Protein AF-A0A949YKC1-F1 (afdb_monomer)

Sequence (110 aa):
MKKLGYQGVEVPVTPDNDDIYLEIKKRLDGEGLACTSITNVGADANPISPDPSSRRRALDRLRWAIDISKLLGSENLVGPYFAAYDVFSGKGPTEDELKRSCRSPRGGPS

Radius of gyration: 16.52 Å; Cα contacts (8 Å, |Δi|>4): 146; chains: 1; bounding box: 36×24×51 Å

Nearest PDB structures (foldseek):
  7cj9-assembly4_G  TM=8.785E-01  e=4.947E-05  Methylomonas sp. DH-1
  7x7w-assembly1_B-2  TM=8.515E-01  e=4.052E-05  Clostridia bacterium
  5zfs-assembly1_B  TM=7.952E-01  e=2.380E-05  Arthrobacter globiformis
  2hk1-assembly1_A  TM=8.477E-01  e=1.175E-04  Agrobacterium tumefaciens
  8xj1-assembly1_A  TM=8.194E-01  e=1.028E-04  Kroppenstedtia eburnea

Solvent-accessible surface area (backbone atoms only — not comparable to full-atom values): 6445 Å² total; per-residue (Å²): 106,56,95,78,71,48,67,53,48,76,43,79,54,66,97,85,54,77,69,55,50,58,55,49,31,55,51,32,60,76,64,69,40,47,39,38,25,33,38,69,27,48,76,76,24,14,53,54,46,90,49,66,66,25,27,49,46,23,51,53,53,50,52,53,46,51,54,50,27,52,69,49,64,24,89,48,83,45,68,54,60,62,41,28,56,92,67,77,85,86,58,79,85,48,73,66,47,50,59,48,47,69,57,67,95,66,80,81,86,129

Foldseek 3Di:
DVVVPAQADEAEDDPPDLVVLLVLLVVCVVSVHAYAYEYFAAPQLFCLDPDPVSVVSLVVSVVVSVVSCVSSVHPYYDYHSLGHDPDDVVDPQDPSSVVRSPDDPDDDDD

Secondary structure (DSSP, 8-state):
-GGGT--EEEEE--TT-SHHHHHHHHHHHHHT-EEEEE----GGG-TT-SSHHHHHHHHHHHHHHHHHHHHTT-S-EESS-SS-TT---SSPPPHHHHHHHT--------

pLDDT: mean 73.01, std 15.92, range [29.19, 91.44]

Mean predicted aligned error: 11.1 Å

Structure (mmCIF, N/CA/C/O backbone):
data_AF-A0A949YKC1-F1
#
_entry.id   AF-A0A949YKC1-F1
#
loop_
_atom_site.group_PDB
_atom_site.id
_atom_site.type_symbol
_atom_site.label_atom_id
_atom_site.label_alt_id
_atom_site.label_comp_id
_atom_site.label_asym_id
_atom_site.label_entity_id
_atom_site.label_seq_id
_atom_site.pdbx_PDB_ins_code
_atom_site.Cartn_x
_atom_site.Cartn_y
_atom_site.Cartn_z
_atom_site.occupancy
_atom_site.B_iso_or_equiv
_atom_site.auth_seq_id
_atom_site.auth_comp_id
_atom_site.auth_asym_id
_atom_site.auth_atom_id
_atom_site.pdbx_PDB_model_num
ATOM 1 N N . MET A 1 1 ? -1.224 0.402 20.976 1.00 63.06 1 MET A N 1
ATOM 2 C CA . MET A 1 1 ? -0.279 1.545 20.808 1.00 63.06 1 MET A CA 1
ATOM 3 C C . MET A 1 1 ? -0.812 2.862 21.364 1.00 63.06 1 MET A C 1
ATOM 5 O O . MET A 1 1 ? -0.034 3.689 21.821 1.00 63.06 1 MET A O 1
ATOM 9 N N . LYS A 1 2 ? -2.134 3.036 21.435 1.00 68.38 2 LYS A N 1
ATOM 10 C CA . LYS A 1 2 ? -2.761 4.256 21.959 1.00 68.38 2 LYS A CA 1
ATOM 11 C C . LYS A 1 2 ? -2.407 4.601 23.410 1.00 68.38 2 LYS A C 1
ATOM 13 O O . LYS A 1 2 ? -2.223 5.763 23.742 1.00 68.38 2 LYS A O 1
ATOM 18 N N . LYS A 1 3 ? -2.222 3.587 24.267 1.00 71.50 3 LYS A N 1
ATOM 19 C CA . LYS A 1 3 ? -1.766 3.763 25.663 1.00 71.50 3 LYS A CA 1
ATOM 20 C C . LYS A 1 3 ? -0.361 4.374 25.780 1.00 71.50 3 LYS A C 1
ATOM 22 O O . LYS A 1 3 ? -0.022 4.879 26.840 1.00 71.50 3 LYS A O 1
ATOM 27 N N . LEU A 1 4 ? 0.433 4.320 24.708 1.00 75.12 4 LEU A N 1
ATOM 28 C CA . LEU A 1 4 ? 1.769 4.916 24.623 1.00 75.12 4 LEU A CA 1
ATOM 29 C C . LEU A 1 4 ? 1.746 6.316 23.973 1.00 75.12 4 LEU A C 1
ATOM 31 O O . LEU A 1 4 ? 2.800 6.906 23.785 1.00 75.12 4 LEU A O 1
ATOM 35 N N . GLY A 1 5 ? 0.564 6.846 23.625 1.00 76.88 5 GLY A N 1
ATOM 36 C CA . GLY A 1 5 ? 0.393 8.199 23.080 1.00 76.88 5 GLY A CA 1
ATOM 37 C C . GLY A 1 5 ? 0.376 8.316 21.550 1.00 76.88 5 GLY A C 1
ATOM 38 O O . GLY A 1 5 ? 0.191 9.421 21.051 1.00 76.88 5 GLY A O 1
ATOM 39 N N . TYR A 1 6 ? 0.523 7.216 20.802 1.00 74.00 6 TYR A N 1
ATOM 40 C CA . TYR A 1 6 ? 0.482 7.231 19.332 1.00 74.00 6 TYR A CA 1
ATOM 41 C C . TYR A 1 6 ? -0.942 7.408 18.783 1.00 74.00 6 TYR A C 1
ATOM 43 O O . TYR A 1 6 ? -1.882 6.770 19.264 1.00 74.00 6 TYR A O 1
ATOM 51 N N . GLN A 1 7 ? -1.083 8.228 17.736 1.00 74.88 7 GLN A N 1
ATOM 52 C CA . GLN A 1 7 ? -2.352 8.494 17.041 1.00 74.88 7 GLN A CA 1
ATOM 53 C C . GLN A 1 7 ? -2.610 7.559 15.849 1.00 74.88 7 GLN A C 1
ATOM 55 O O . GLN A 1 7 ? -3.743 7.471 15.376 1.00 74.88 7 GLN A O 1
ATOM 60 N N . GLY A 1 8 ? -1.596 6.838 15.372 1.00 79.50 8 GLY A N 1
ATOM 61 C CA . GLY A 1 8 ? -1.728 5.934 14.235 1.00 79.50 8 GLY A CA 1
ATOM 62 C C . GLY A 1 8 ? -0.524 5.021 14.057 1.00 79.50 8 GLY A C 1
ATOM 63 O O . GLY A 1 8 ? 0.437 5.097 14.825 1.00 79.50 8 GLY A O 1
ATOM 64 N N . VAL A 1 9 ? -0.606 4.145 13.059 1.00 84.19 9 VAL A N 1
ATOM 65 C CA . VAL A 1 9 ? 0.440 3.181 12.703 1.00 84.19 9 VAL A CA 1
ATOM 66 C C . VAL A 1 9 ? 0.647 3.139 11.194 1.00 84.19 9 VAL A C 1
ATOM 68 O O . VAL A 1 9 ? -0.290 3.378 10.434 1.00 84.19 9 VAL A O 1
ATOM 71 N N . GLU A 1 10 ? 1.857 2.783 10.772 1.00 82.56 10 GLU A N 1
ATOM 72 C CA . GLU A 1 10 ? 2.153 2.446 9.381 1.00 82.56 10 GLU A CA 1
ATOM 73 C C . GLU A 1 10 ? 2.159 0.923 9.217 1.00 82.56 10 GLU A C 1
ATOM 75 O O . GLU A 1 10 ? 2.869 0.222 9.941 1.00 82.56 10 GLU A O 1
ATOM 80 N N . VAL A 1 11 ? 1.348 0.405 8.295 1.00 85.12 11 VAL A N 1
ATOM 81 C CA . VAL A 1 11 ? 1.195 -1.034 8.049 1.00 85.12 11 VAL A CA 1
ATOM 82 C C . VAL A 1 11 ? 1.914 -1.422 6.754 1.00 85.12 11 VAL A C 1
ATOM 84 O O . VAL A 1 11 ? 1.538 -0.932 5.684 1.00 85.12 11 VAL A O 1
ATOM 87 N N . PRO A 1 12 ? 2.915 -2.319 6.813 1.00 84.50 12 PRO A N 1
ATOM 88 C CA . PRO A 1 12 ? 3.499 -2.925 5.623 1.00 84.50 12 PRO A CA 1
ATOM 89 C C . PRO A 1 12 ? 2.483 -3.807 4.892 1.00 84.50 12 PRO A C 1
ATOM 91 O O . PRO A 1 12 ? 1.858 -4.674 5.497 1.00 84.50 12 PRO A O 1
ATOM 94 N N . VAL A 1 13 ? 2.339 -3.595 3.584 1.00 84.75 13 VAL A N 1
ATOM 95 C CA . VAL A 1 13 ? 1.428 -4.327 2.698 1.00 84.75 13 VAL A CA 1
ATOM 96 C C . VAL A 1 13 ? 2.243 -5.259 1.792 1.00 84.75 13 VAL A C 1
ATOM 98 O O . VAL A 1 13 ? 2.744 -4.849 0.733 1.00 84.75 13 VAL A O 1
ATOM 101 N N . THR A 1 14 ? 2.396 -6.516 2.218 1.00 79.81 14 THR A N 1
ATOM 102 C CA . THR A 1 14 ? 3.077 -7.625 1.517 1.00 79.81 14 THR A CA 1
ATOM 103 C C . THR A 1 14 ? 2.094 -8.743 1.134 1.00 79.81 14 THR A C 1
ATOM 105 O O . THR A 1 14 ? 1.126 -8.974 1.860 1.00 79.81 14 THR A O 1
ATOM 108 N N . PRO A 1 15 ? 2.287 -9.437 -0.004 1.00 67.88 15 PRO A N 1
ATOM 109 C CA . PRO A 1 15 ? 1.279 -10.317 -0.601 1.00 67.88 15 PRO A CA 1
ATOM 110 C C . PRO A 1 15 ? 1.260 -11.720 0.033 1.00 67.88 15 PRO A C 1
ATOM 112 O O . PRO A 1 15 ? 0.907 -12.695 -0.622 1.00 67.88 15 PRO A O 1
ATOM 115 N N . ASP A 1 16 ? 1.696 -11.839 1.287 1.00 71.19 16 ASP A N 1
ATOM 116 C CA . ASP A 1 16 ? 1.942 -13.136 1.918 1.00 71.19 16 ASP A CA 1
ATOM 117 C C . ASP A 1 16 ? 0.670 -13.716 2.552 1.00 71.19 16 ASP A C 1
ATOM 119 O O . ASP A 1 16 ? 0.538 -14.935 2.665 1.00 71.19 16 ASP A O 1
ATOM 123 N N . ASN A 1 17 ? -0.269 -12.858 2.975 1.00 77.81 17 ASN A N 1
ATOM 124 C CA . ASN A 1 17 ? -1.542 -13.267 3.567 1.00 77.81 17 ASN A CA 1
ATOM 125 C C . ASN A 1 17 ? -2.555 -12.108 3.586 1.00 77.81 17 ASN A C 1
ATOM 127 O O . ASN A 1 17 ? -2.385 -11.162 4.349 1.00 77.81 17 ASN A O 1
ATOM 131 N N . ASP A 1 18 ? -3.628 -12.194 2.802 1.00 81.19 18 ASP A N 1
ATOM 132 C CA . ASP A 1 18 ? -4.644 -11.135 2.713 1.00 81.19 18 ASP A CA 1
ATOM 133 C C . ASP A 1 18 ? -5.544 -11.070 3.963 1.00 81.19 18 ASP A C 1
ATOM 135 O O . ASP A 1 18 ? -5.958 -9.987 4.389 1.00 81.19 18 ASP A O 1
ATOM 139 N N . ASP A 1 19 ? -5.811 -12.214 4.600 1.00 85.94 19 ASP A N 1
ATOM 140 C CA . ASP A 1 19 ? -6.731 -12.309 5.740 1.00 85.94 19 ASP A CA 1
ATOM 141 C C . ASP A 1 19 ? -6.207 -11.557 6.970 1.00 85.94 19 ASP A C 1
ATOM 143 O O . ASP A 1 19 ? -6.988 -11.053 7.786 1.00 85.94 19 ASP A O 1
ATOM 147 N N . ILE A 1 20 ? -4.882 -11.405 7.081 1.00 88.25 20 ILE A N 1
ATOM 148 C CA . ILE A 1 20 ? -4.257 -10.677 8.189 1.00 88.25 20 ILE A CA 1
ATOM 149 C C . ILE A 1 20 ? -4.685 -9.204 8.215 1.00 88.25 20 ILE A C 1
ATOM 151 O O . ILE A 1 20 ? -4.824 -8.617 9.288 1.00 88.25 20 ILE A O 1
ATOM 155 N N . TYR A 1 21 ? -4.974 -8.600 7.057 1.00 89.38 21 TYR A N 1
ATOM 156 C CA . TYR A 1 21 ? -5.353 -7.189 6.982 1.00 89.38 21 TYR A CA 1
ATOM 157 C C . TYR A 1 21 ? -6.756 -6.935 7.536 1.00 89.38 21 TYR A C 1
ATOM 159 O O . TYR A 1 21 ? -7.012 -5.858 8.078 1.00 89.38 21 TYR A O 1
ATOM 167 N N . LEU A 1 22 ? -7.646 -7.932 7.493 1.00 89.81 22 LEU A N 1
ATOM 168 C CA . LEU A 1 22 ? -8.950 -7.856 8.157 1.00 89.81 22 LEU A CA 1
ATOM 169 C C . LEU A 1 22 ? -8.802 -7.856 9.681 1.00 89.81 22 LEU A C 1
ATOM 171 O O . LEU A 1 22 ? -9.510 -7.122 10.374 1.00 89.81 22 LEU A O 1
ATOM 175 N N . GLU A 1 23 ? -7.884 -8.661 10.215 1.00 90.06 23 GLU A N 1
ATOM 176 C CA . GLU A 1 23 ? -7.589 -8.681 11.649 1.00 90.06 23 GLU A CA 1
ATOM 177 C C . GLU A 1 23 ? -6.928 -7.373 12.102 1.00 90.06 23 GLU A C 1
ATOM 179 O O . GLU A 1 23 ? -7.360 -6.771 13.091 1.00 90.06 23 GLU A O 1
ATOM 184 N N . ILE A 1 24 ? -5.953 -6.879 11.330 1.00 89.38 24 ILE A N 1
ATOM 185 C CA . ILE A 1 24 ? -5.312 -5.580 11.564 1.00 89.38 24 ILE A CA 1
ATOM 186 C C . ILE A 1 24 ? -6.368 -4.475 11.574 1.00 89.38 24 ILE A C 1
ATOM 188 O O . ILE A 1 24 ? -6.428 -3.708 12.535 1.00 89.38 24 ILE A O 1
ATOM 192 N N . LYS A 1 25 ? -7.259 -4.424 10.575 1.00 90.56 25 LYS A N 1
ATOM 193 C CA . LYS A 1 25 ? -8.327 -3.419 10.514 1.00 90.56 25 LYS A CA 1
ATOM 194 C C . LYS A 1 25 ? -9.211 -3.443 11.758 1.00 90.56 25 LYS A C 1
ATOM 196 O O . LYS A 1 25 ? -9.409 -2.404 12.386 1.00 90.56 25 LYS A O 1
ATOM 201 N N . LYS A 1 26 ? -9.689 -4.625 12.163 1.00 91.44 26 LYS A N 1
ATOM 202 C CA . LYS A 1 26 ? -10.499 -4.780 13.386 1.00 91.44 26 LYS A CA 1
ATOM 203 C C . LYS A 1 26 ? -9.769 -4.248 14.616 1.00 91.44 26 LYS A C 1
ATOM 205 O O . LYS A 1 26 ? -10.382 -3.615 15.475 1.00 91.44 26 LYS A O 1
ATOM 210 N N . ARG A 1 27 ? -8.459 -4.490 14.710 1.00 89.88 27 ARG A N 1
ATOM 211 C CA . ARG A 1 27 ? -7.650 -4.025 15.836 1.00 89.88 27 ARG A CA 1
ATOM 212 C C . ARG A 1 27 ? -7.464 -2.509 15.832 1.00 89.88 27 ARG A C 1
ATOM 214 O O . ARG A 1 27 ? -7.571 -1.892 16.892 1.00 89.88 27 ARG A O 1
ATOM 221 N N . LEU A 1 28 ? -7.213 -1.920 14.665 1.00 88.19 28 LEU A N 1
ATOM 222 C CA . LEU A 1 28 ? -7.076 -0.472 14.502 1.00 88.19 28 LEU A CA 1
ATOM 223 C C . LEU A 1 28 ? -8.368 0.259 14.851 1.00 88.19 28 LEU A C 1
ATOM 225 O O . LEU A 1 28 ? -8.316 1.238 15.592 1.00 88.19 28 LEU A O 1
ATOM 229 N N . ASP A 1 29 ? -9.515 -0.267 14.420 1.00 87.94 29 ASP A N 1
ATOM 230 C CA . ASP A 1 29 ? -10.828 0.283 14.766 1.00 87.94 29 ASP A CA 1
ATOM 231 C C . ASP A 1 29 ? -11.108 0.185 16.265 1.00 87.94 29 ASP A C 1
ATOM 233 O O . ASP A 1 29 ? -11.513 1.166 16.887 1.00 87.94 29 ASP A O 1
ATOM 237 N N . GLY A 1 30 ? -10.843 -0.981 16.864 1.00 89.00 30 GLY A N 1
ATOM 238 C CA . GLY A 1 30 ? -11.049 -1.205 18.295 1.00 89.00 30 GLY A CA 1
ATOM 239 C C . GLY A 1 30 ? -10.170 -0.317 19.177 1.00 89.00 30 GLY A C 1
ATOM 240 O O . GLY A 1 30 ? -10.586 0.087 20.262 1.00 89.00 30 GLY A O 1
ATOM 241 N N . GLU A 1 31 ? -8.964 0.024 18.715 1.00 86.81 31 GLU A N 1
ATOM 242 C CA . GLU A 1 31 ? -8.096 0.984 19.397 1.00 86.81 31 GLU A CA 1
ATOM 243 C C . GLU A 1 31 ? -8.367 2.433 18.953 1.00 86.81 31 GLU A C 1
ATOM 245 O O . GLU A 1 31 ? -7.946 3.350 19.647 1.00 86.81 31 GLU A O 1
ATOM 250 N N . GLY A 1 32 ? -9.099 2.690 17.867 1.00 85.00 32 GLY A N 1
ATOM 251 C CA . GLY A 1 32 ? -9.292 4.019 17.279 1.00 85.00 32 GLY A CA 1
ATOM 252 C C . GLY A 1 32 ? -7.966 4.674 16.884 1.00 85.00 32 GLY A C 1
ATOM 253 O O . GLY A 1 32 ? -7.688 5.793 17.325 1.00 85.00 32 GLY A O 1
ATOM 254 N N . LEU A 1 33 ? -7.125 3.930 16.165 1.00 85.56 33 LEU A N 1
ATOM 255 C CA . LEU A 1 33 ? -5.837 4.367 15.620 1.00 85.56 33 LEU A CA 1
ATOM 256 C C . LEU A 1 33 ? -5.972 4.640 14.118 1.00 85.56 33 LEU A C 1
ATOM 258 O O . LEU A 1 33 ? -6.604 3.863 13.408 1.00 85.56 33 LEU A O 1
ATOM 262 N N . ALA A 1 34 ? -5.346 5.712 13.631 1.00 85.56 34 ALA A N 1
ATOM 263 C CA . ALA A 1 34 ? -5.226 5.970 12.196 1.00 85.56 34 ALA A CA 1
ATOM 264 C C . ALA A 1 34 ? -4.242 4.990 11.521 1.00 85.56 34 ALA A C 1
ATOM 266 O O . ALA A 1 34 ? -3.366 4.431 12.186 1.00 85.56 34 ALA A O 1
ATOM 267 N N . CYS A 1 35 ? -4.356 4.814 10.201 1.00 87.81 35 CYS A N 1
ATOM 268 C CA . CYS A 1 35 ? -3.500 3.915 9.422 1.00 87.81 35 CYS A CA 1
ATOM 269 C C . CYS A 1 35 ? -2.854 4.627 8.224 1.00 87.81 35 CYS A C 1
ATOM 271 O O . CYS A 1 35 ? -3.549 5.174 7.368 1.00 87.81 35 CYS A O 1
ATOM 273 N N . THR A 1 36 ? -1.532 4.544 8.099 1.00 86.00 36 THR A N 1
ATOM 274 C CA . THR A 1 36 ? -0.823 4.707 6.818 1.00 86.00 36 THR A CA 1
ATOM 275 C C . THR A 1 36 ? -0.408 3.333 6.292 1.00 86.00 36 THR A C 1
ATOM 277 O O . THR A 1 36 ? -0.294 2.384 7.071 1.00 86.00 36 THR A O 1
ATOM 280 N N . SER A 1 37 ? -0.220 3.181 4.984 1.00 86.31 37 SER A N 1
ATOM 281 C CA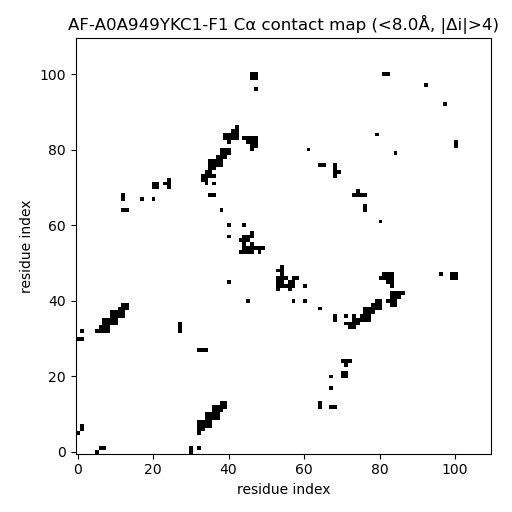 . SER A 1 37 ? 0.213 1.912 4.389 1.00 86.31 37 SER A CA 1
ATOM 282 C C . SER A 1 37 ? 1.510 2.100 3.616 1.00 86.31 37 SER A C 1
ATOM 284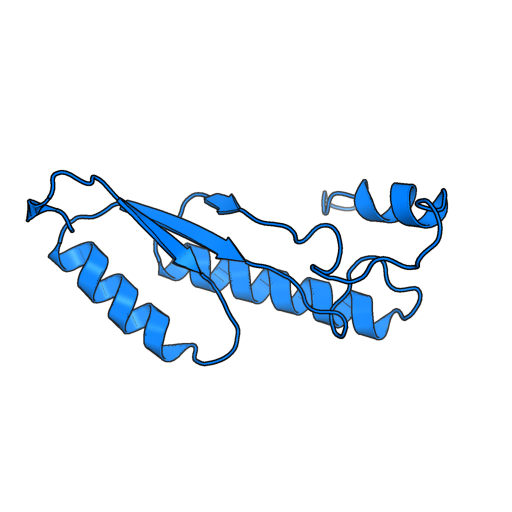 O O . SER A 1 37 ? 1.680 3.101 2.921 1.00 86.31 37 SER A O 1
ATOM 286 N N . ILE A 1 38 ? 2.416 1.126 3.708 1.00 83.12 38 ILE A N 1
ATOM 287 C CA . ILE A 1 38 ? 3.670 1.112 2.948 1.00 83.12 38 ILE A CA 1
ATOM 288 C C .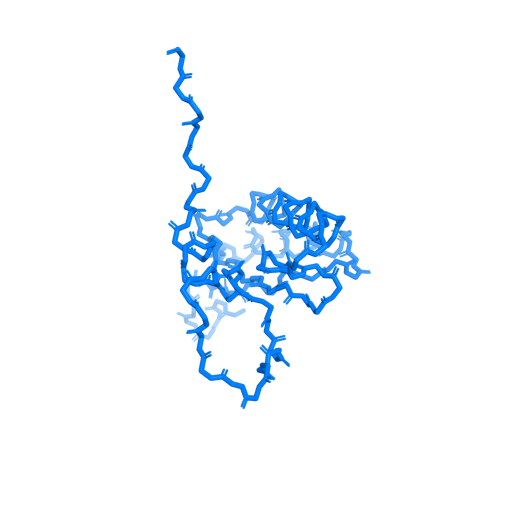 ILE A 1 38 ? 3.784 -0.165 2.120 1.00 83.12 38 ILE A C 1
ATOM 290 O O . ILE A 1 38 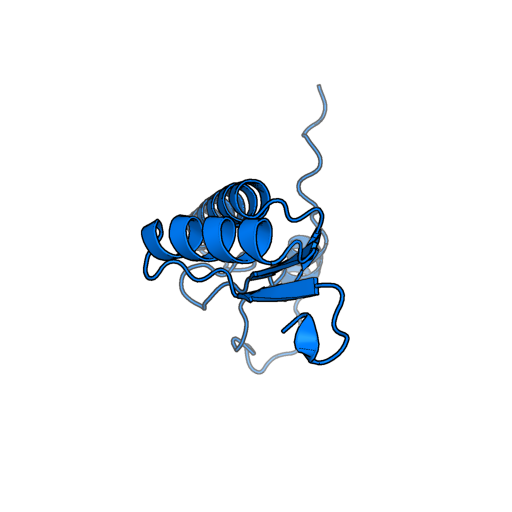? 3.519 -1.258 2.614 1.00 83.12 38 ILE A O 1
ATOM 294 N N . THR A 1 39 ? 4.180 -0.058 0.852 1.00 81.50 39 THR A N 1
ATOM 295 C CA . THR A 1 39 ? 4.434 -1.232 0.003 1.00 81.50 39 THR A CA 1
ATOM 296 C C . THR A 1 39 ? 5.724 -1.079 -0.793 1.00 81.50 39 THR A C 1
ATOM 298 O O . THR A 1 39 ? 6.178 0.030 -1.077 1.00 81.50 39 THR A O 1
ATOM 301 N N . ASN A 1 40 ? 6.310 -2.211 -1.166 1.00 77.38 40 ASN A N 1
ATOM 302 C CA . ASN A 1 40 ? 7.458 -2.302 -2.055 1.00 77.38 40 ASN A CA 1
ATOM 303 C C . ASN A 1 40 ? 7.165 -3.315 -3.172 1.00 77.38 40 ASN A C 1
ATOM 305 O O . ASN A 1 40 ? 6.256 -4.143 -3.073 1.00 77.38 40 ASN A O 1
ATOM 309 N N . VAL A 1 41 ? 7.928 -3.223 -4.259 1.00 72.62 41 VAL A N 1
ATOM 310 C CA . VAL A 1 41 ? 7.897 -4.202 -5.352 1.00 72.62 41 VAL A CA 1
ATOM 311 C C . VAL A 1 41 ? 9.250 -4.901 -5.445 1.00 72.62 41 VAL A C 1
ATOM 313 O O . VAL A 1 41 ? 10.294 -4.250 -5.379 1.00 72.62 41 VAL A O 1
ATOM 316 N N . GLY A 1 42 ? 9.222 -6.231 -5.548 1.00 70.88 42 GLY A N 1
ATOM 317 C CA . GLY A 1 42 ? 10.410 -7.071 -5.697 1.00 70.88 42 GLY A CA 1
ATOM 318 C C . GLY A 1 42 ? 10.927 -7.124 -7.138 1.00 70.88 42 GLY A C 1
ATOM 319 O O . GLY A 1 42 ? 10.328 -6.567 -8.062 1.00 70.88 42 GLY A O 1
ATOM 320 N N . ALA A 1 43 ? 12.053 -7.813 -7.342 1.00 68.69 43 ALA A N 1
ATOM 321 C CA . ALA A 1 43 ? 12.720 -7.921 -8.644 1.00 68.69 43 ALA A CA 1
ATOM 322 C C . ALA A 1 43 ? 11.857 -8.592 -9.736 1.00 68.69 43 ALA A C 1
ATOM 324 O O . ALA A 1 43 ? 11.974 -8.270 -10.919 1.00 68.69 43 ALA A O 1
ATOM 325 N N . ASP A 1 44 ? 10.962 -9.497 -9.347 1.00 69.50 44 ASP A N 1
ATOM 326 C CA . ASP A 1 44 ? 10.030 -10.231 -10.208 1.00 69.50 44 ASP A CA 1
ATOM 327 C C . ASP A 1 44 ? 8.880 -9.355 -10.748 1.00 69.50 44 ASP A C 1
ATOM 329 O O . ASP A 1 44 ? 8.356 -9.600 -11.849 1.00 69.50 44 ASP A O 1
ATOM 333 N N . ALA A 1 45 ? 8.551 -8.292 -10.014 1.00 73.81 45 ALA A N 1
ATOM 334 C CA . ALA A 1 45 ? 7.519 -7.303 -10.299 1.00 73.81 45 ALA A CA 1
ATOM 335 C C . ALA A 1 45 ? 8.119 -5.893 -10.462 1.00 73.81 45 ALA A C 1
ATOM 337 O O . ALA A 1 45 ? 7.565 -4.905 -9.981 1.00 73.81 45 ALA A O 1
ATOM 338 N N . ASN A 1 46 ? 9.266 -5.791 -11.140 1.00 76.12 46 ASN A N 1
ATOM 339 C CA . ASN A 1 46 ? 9.953 -4.523 -11.337 1.00 76.12 46 ASN A CA 1
ATOM 340 C C . ASN A 1 46 ? 9.255 -3.652 -12.418 1.00 76.12 46 ASN A C 1
ATOM 342 O O . ASN A 1 46 ? 9.263 -4.014 -13.601 1.00 76.12 46 ASN A O 1
ATOM 346 N N . PRO A 1 47 ? 8.701 -2.472 -12.070 1.00 72.00 47 PRO A N 1
ATOM 347 C CA . PRO A 1 47 ? 7.961 -1.611 -13.002 1.00 72.00 47 PRO A CA 1
ATOM 348 C C . PRO A 1 47 ? 8.830 -1.014 -14.119 1.00 72.00 47 PRO A C 1
ATOM 350 O O . PRO A 1 47 ? 8.304 -0.645 -15.172 1.00 72.00 47 PRO A O 1
ATOM 353 N N . ILE A 1 48 ? 10.153 -0.961 -13.932 1.00 76.44 48 ILE A N 1
ATOM 354 C CA . ILE A 1 48 ? 11.103 -0.471 -14.943 1.00 76.44 48 ILE A CA 1
ATOM 355 C C . ILE A 1 48 ? 11.743 -1.598 -15.766 1.00 76.44 48 ILE A C 1
ATOM 357 O O . ILE A 1 48 ? 12.540 -1.321 -16.661 1.00 76.44 48 ILE A O 1
ATOM 361 N N . SER A 1 49 ? 11.359 -2.859 -15.537 1.00 78.75 49 SER A N 1
ATOM 362 C CA . SER A 1 49 ? 11.890 -4.011 -16.274 1.00 78.75 49 SER A CA 1
ATOM 363 C C . SER A 1 49 ? 11.677 -3.8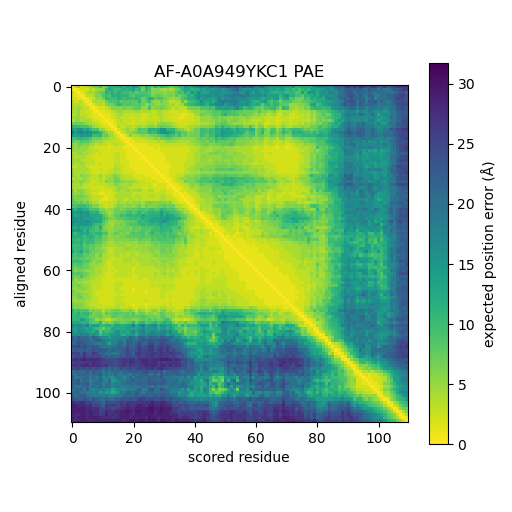85 -17.794 1.00 78.75 49 SER A C 1
ATOM 365 O O . SER A 1 49 ? 10.622 -3.402 -18.234 1.00 78.75 49 SER A O 1
ATOM 367 N N . PRO A 1 50 ? 12.637 -4.323 -18.636 1.00 76.31 50 PRO A N 1
ATOM 368 C CA . PRO A 1 50 ? 12.417 -4.446 -20.076 1.00 76.31 50 PRO A CA 1
ATOM 369 C C . PRO A 1 50 ? 11.346 -5.498 -20.414 1.00 76.31 50 PRO A C 1
ATOM 371 O O . PRO A 1 50 ? 10.650 -5.340 -21.418 1.00 76.31 50 PRO A O 1
ATOM 374 N N . ASP A 1 51 ? 11.131 -6.502 -19.554 1.00 83.19 51 ASP A N 1
ATOM 375 C CA . ASP A 1 51 ? 10.091 -7.525 -19.720 1.00 83.19 51 ASP A CA 1
ATOM 376 C C . ASP A 1 51 ? 8.681 -6.938 -19.482 1.00 83.19 51 ASP A C 1
ATOM 378 O O . ASP A 1 51 ? 8.369 -6.507 -18.364 1.00 83.19 51 ASP A O 1
ATOM 382 N N . PRO A 1 52 ? 7.790 -6.935 -20.496 1.00 83.38 52 PRO A N 1
ATOM 383 C CA . PRO A 1 52 ? 6.403 -6.501 -20.335 1.00 83.38 52 PRO A CA 1
ATOM 384 C C . PRO A 1 52 ? 5.629 -7.277 -19.267 1.00 83.38 52 PRO A C 1
ATOM 386 O O . PRO A 1 52 ? 4.760 -6.698 -18.612 1.00 83.38 52 PRO A O 1
ATOM 389 N N . SER A 1 53 ? 5.950 -8.555 -19.062 1.00 85.88 53 SER A N 1
ATOM 390 C CA . SER A 1 53 ? 5.262 -9.404 -18.086 1.00 85.88 53 SER A CA 1
ATOM 391 C C . SER A 1 53 ? 5.600 -8.980 -16.658 1.00 85.88 53 SER A C 1
ATOM 393 O O . SER A 1 53 ? 4.707 -8.864 -15.822 1.00 85.88 53 SER A O 1
ATOM 395 N N . SER A 1 54 ? 6.868 -8.659 -16.387 1.00 82.06 54 SER A N 1
ATOM 396 C CA . SER A 1 54 ? 7.315 -8.084 -15.112 1.00 82.06 54 SER A CA 1
ATOM 397 C C . SER A 1 54 ? 6.641 -6.744 -14.810 1.00 82.06 54 SER A C 1
ATOM 399 O O . SER A 1 54 ? 6.126 -6.554 -13.708 1.00 82.06 54 SER A O 1
ATOM 401 N N . ARG A 1 55 ? 6.510 -5.859 -15.809 1.00 83.62 55 ARG A N 1
ATOM 402 C CA . ARG A 1 55 ? 5.768 -4.596 -15.639 1.00 83.62 55 ARG A CA 1
ATOM 403 C C . ARG A 1 55 ? 4.284 -4.819 -15.363 1.00 83.62 55 ARG A C 1
ATOM 405 O O . ARG A 1 55 ? 3.685 -4.079 -14.585 1.00 83.62 55 ARG A O 1
ATOM 412 N N . ARG A 1 56 ? 3.674 -5.832 -15.986 1.00 83.81 56 ARG A N 1
ATOM 413 C CA . ARG A 1 56 ? 2.274 -6.172 -15.716 1.00 83.81 56 ARG A CA 1
ATOM 414 C C . ARG A 1 56 ? 2.090 -6.679 -14.285 1.00 83.81 56 ARG A C 1
ATOM 416 O O . ARG A 1 56 ? 1.196 -6.187 -13.603 1.00 83.81 56 ARG A O 1
ATOM 423 N N . ARG A 1 57 ? 2.976 -7.565 -13.815 1.00 84.50 57 ARG A N 1
ATOM 424 C CA . ARG A 1 57 ? 3.002 -8.022 -12.416 1.00 84.50 57 ARG A CA 1
ATOM 425 C C . ARG A 1 57 ? 3.175 -6.858 -11.440 1.00 84.50 57 ARG A C 1
ATOM 427 O O . ARG A 1 57 ? 2.459 -6.808 -10.448 1.00 84.50 57 ARG A O 1
ATOM 434 N N . ALA A 1 58 ? 4.041 -5.892 -11.755 1.00 82.38 58 ALA A N 1
ATOM 435 C CA . ALA A 1 58 ? 4.205 -4.670 -10.964 1.00 82.38 58 ALA A CA 1
ATOM 436 C C . ALA A 1 58 ? 2.884 -3.902 -10.817 1.00 82.38 58 ALA A C 1
ATOM 438 O O . ALA A 1 58 ? 2.480 -3.538 -9.716 1.00 82.38 58 ALA A O 1
ATOM 439 N N . LEU A 1 59 ? 2.176 -3.692 -11.929 1.00 84.81 59 LEU A N 1
ATOM 440 C CA . LEU A 1 59 ? 0.905 -2.974 -11.929 1.00 84.81 59 LEU A CA 1
ATOM 441 C C . LEU A 1 59 ? -0.181 -3.712 -11.137 1.00 84.81 59 LEU A C 1
ATOM 443 O O . LEU A 1 59 ? -0.915 -3.085 -10.376 1.00 84.81 59 LEU A O 1
ATOM 447 N N . ASP A 1 60 ? -0.285 -5.027 -11.309 1.00 87.00 60 ASP A N 1
ATOM 448 C CA . ASP A 1 60 ? -1.278 -5.833 -10.600 1.00 87.00 60 ASP A CA 1
ATOM 449 C C . ASP A 1 60 ? -0.960 -5.887 -9.090 1.00 87.00 60 ASP A C 1
ATOM 451 O O . ASP A 1 60 ? -1.864 -5.752 -8.265 1.00 87.00 60 ASP A O 1
ATOM 455 N N . ARG A 1 61 ? 0.328 -5.914 -8.716 1.00 84.44 61 ARG A N 1
ATOM 456 C CA . ARG A 1 61 ? 0.790 -5.816 -7.322 1.00 84.44 61 ARG A CA 1
ATOM 457 C C . ARG A 1 61 ? 0.458 -4.472 -6.671 1.00 84.44 61 ARG A C 1
ATOM 459 O O . ARG A 1 61 ? 0.115 -4.444 -5.488 1.00 84.44 61 ARG A O 1
ATOM 466 N N . LEU A 1 62 ? 0.550 -3.376 -7.427 1.00 84.94 62 LEU A N 1
ATOM 467 C CA . LEU A 1 62 ? 0.197 -2.040 -6.942 1.00 84.94 62 LEU A CA 1
ATOM 468 C C . LEU A 1 62 ? -1.308 -1.863 -6.780 1.00 84.94 62 LEU A C 1
ATOM 470 O O . LEU A 1 62 ? -1.740 -1.279 -5.792 1.00 84.94 62 LEU A O 1
ATOM 474 N N . ARG A 1 63 ? -2.109 -2.398 -7.706 1.00 87.38 63 ARG A N 1
ATOM 475 C CA . ARG A 1 63 ? -3.574 -2.404 -7.574 1.00 87.38 63 ARG A CA 1
ATOM 476 C C . ARG A 1 63 ? -4.012 -3.137 -6.314 1.00 87.38 63 ARG A C 1
ATOM 478 O O . ARG A 1 63 ? -4.729 -2.559 -5.509 1.00 87.38 63 ARG A O 1
ATOM 485 N N . TRP A 1 64 ? -3.489 -4.342 -6.103 1.00 88.62 64 TRP A N 1
ATOM 486 C CA . TRP A 1 64 ? -3.757 -5.103 -4.885 1.00 88.62 64 TRP A CA 1
ATOM 487 C C . TRP A 1 64 ? -3.347 -4.324 -3.622 1.00 88.62 64 TRP A C 1
ATOM 489 O O . TRP A 1 64 ? -4.123 -4.226 -2.676 1.00 88.62 64 TRP A O 1
ATOM 49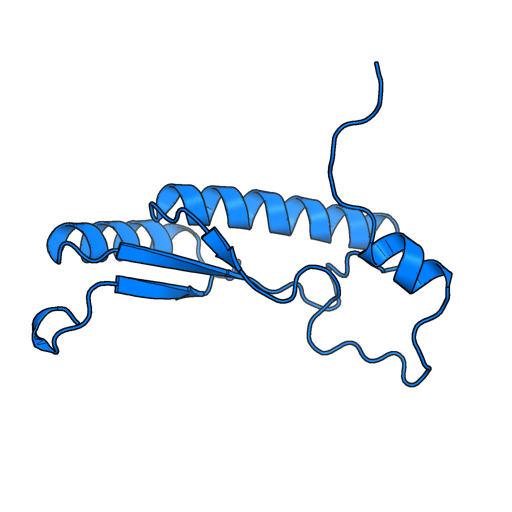9 N N . ALA A 1 65 ? -2.180 -3.667 -3.621 1.00 86.94 65 ALA A N 1
ATOM 500 C CA . ALA A 1 65 ? -1.743 -2.864 -2.476 1.00 86.94 65 ALA A CA 1
ATOM 501 C C . ALA A 1 65 ? -2.661 -1.660 -2.193 1.00 86.94 65 ALA A C 1
ATOM 503 O O . ALA A 1 65 ? -2.866 -1.303 -1.032 1.00 86.94 65 ALA A O 1
ATOM 504 N N . ILE A 1 66 ? -3.229 -1.044 -3.235 1.00 86.50 66 ILE A N 1
ATOM 505 C CA . ILE A 1 66 ? -4.221 0.032 -3.104 1.00 86.50 66 ILE A CA 1
ATOM 506 C C . ILE A 1 66 ? -5.507 -0.511 -2.475 1.00 86.50 66 ILE A C 1
ATOM 508 O O . ILE A 1 66 ? -6.047 0.118 -1.564 1.00 86.50 66 ILE A O 1
ATOM 512 N N . ASP A 1 67 ? -5.972 -1.681 -2.910 1.00 89.81 67 ASP A N 1
ATOM 513 C CA . ASP A 1 67 ? -7.181 -2.304 -2.368 1.00 89.81 67 ASP A CA 1
ATOM 514 C C . ASP A 1 67 ? -7.014 -2.661 -0.882 1.00 89.81 67 ASP A C 1
ATOM 516 O O . ASP A 1 67 ? -7.896 -2.363 -0.072 1.00 89.81 67 ASP A O 1
ATOM 520 N N . ILE A 1 68 ? -5.849 -3.187 -0.490 1.00 89.62 68 ILE A N 1
ATOM 521 C CA . ILE A 1 68 ? -5.517 -3.432 0.922 1.00 89.62 68 ILE A CA 1
ATOM 522 C C . ILE A 1 68 ? -5.396 -2.125 1.715 1.00 89.62 68 ILE A C 1
ATOM 524 O O . ILE A 1 68 ? -5.935 -2.024 2.816 1.00 89.62 68 ILE A O 1
ATOM 528 N N . SER A 1 69 ? -4.755 -1.091 1.164 1.00 87.56 69 SER A N 1
ATOM 529 C CA . SER A 1 69 ? -4.672 0.227 1.819 1.00 87.56 69 SER A CA 1
ATOM 530 C C . SER A 1 69 ? -6.065 0.791 2.101 1.00 87.56 69 SER A C 1
ATOM 532 O O . SER A 1 69 ? -6.344 1.274 3.200 1.00 87.56 69 SER A O 1
ATOM 534 N N . LYS A 1 70 ? -6.979 0.653 1.135 1.00 87.69 70 LYS A N 1
ATOM 535 C CA . LYS A 1 70 ? -8.376 1.058 1.285 1.00 87.69 70 LYS A CA 1
ATOM 536 C C . LYS A 1 70 ? -9.097 0.235 2.354 1.00 87.69 70 LYS A C 1
ATOM 538 O O . LYS A 1 70 ? -9.829 0.811 3.155 1.00 87.69 70 LYS A O 1
ATOM 543 N N . LEU A 1 71 ? -8.877 -1.082 2.399 1.00 89.00 71 LEU A N 1
ATOM 544 C CA . LEU A 1 71 ? -9.425 -1.961 3.439 1.00 89.00 71 LEU A CA 1
ATOM 545 C C . LEU A 1 71 ? -8.984 -1.522 4.843 1.00 89.00 71 LEU A C 1
ATOM 547 O O . LEU A 1 71 ? -9.792 -1.488 5.773 1.00 89.00 71 LEU A O 1
ATOM 551 N N . LEU A 1 72 ? -7.714 -1.141 4.982 1.00 87.00 72 LEU A N 1
ATOM 552 C CA . LEU A 1 72 ? -7.133 -0.655 6.230 1.00 87.00 72 LEU A CA 1
ATOM 553 C C . LEU A 1 72 ? -7.638 0.744 6.631 1.00 87.00 72 LEU A C 1
ATOM 555 O O . LEU A 1 72 ? -7.397 1.179 7.755 1.00 87.00 72 LEU A O 1
ATOM 559 N N . GLY A 1 73 ? -8.370 1.435 5.751 1.00 85.50 73 GLY A N 1
ATOM 560 C CA . GLY A 1 73 ? -8.788 2.822 5.957 1.00 85.50 73 GLY A CA 1
ATOM 561 C C . GLY A 1 73 ? -7.633 3.811 5.817 1.00 85.50 73 GLY A C 1
ATOM 562 O O . GLY A 1 73 ? -7.671 4.884 6.413 1.00 85.50 73 GLY A O 1
ATOM 563 N N . SER A 1 74 ? -6.590 3.439 5.073 1.00 86.00 74 SER A N 1
ATOM 564 C CA . SER A 1 74 ? -5.446 4.301 4.839 1.00 86.00 74 SER A CA 1
ATOM 565 C C . SER A 1 74 ? -5.703 5.294 3.711 1.00 86.00 74 SER A C 1
ATOM 567 O O . SER A 1 74 ? -6.127 4.918 2.619 1.00 86.00 74 SER A O 1
ATOM 569 N N . GLU A 1 75 ? -5.406 6.568 3.966 1.00 75.81 75 GLU A N 1
ATOM 570 C CA . GLU A 1 75 ? -5.501 7.636 2.962 1.00 75.81 75 GLU A CA 1
ATOM 571 C C . GLU A 1 75 ? -4.259 7.715 2.061 1.00 75.81 75 GLU A C 1
ATOM 573 O O . GLU A 1 75 ? -4.331 8.268 0.966 1.00 75.81 75 GLU A O 1
ATOM 578 N N . ASN A 1 76 ? -3.127 7.147 2.497 1.00 74.19 76 ASN A N 1
ATOM 579 C CA . ASN A 1 76 ? -1.843 7.251 1.809 1.00 74.19 76 ASN A CA 1
ATOM 580 C C . ASN A 1 76 ? -1.159 5.883 1.711 1.00 74.19 76 ASN A C 1
ATOM 582 O O . ASN A 1 76 ? -0.818 5.281 2.730 1.00 74.19 76 ASN A O 1
ATOM 586 N N . LEU A 1 77 ? -0.889 5.447 0.477 1.00 72.94 77 LEU A N 1
ATOM 587 C CA . LEU A 1 77 ? 0.037 4.355 0.187 1.00 72.94 77 LEU A CA 1
ATOM 588 C C . LEU A 1 77 ? 1.403 4.952 -0.167 1.00 72.94 77 LEU A C 1
ATOM 590 O O . LEU A 1 77 ? 1.537 5.656 -1.167 1.00 72.94 77 LEU A O 1
ATOM 594 N N . VAL A 1 78 ? 2.404 4.674 0.660 1.00 72.69 78 VAL A N 1
ATOM 595 C CA . VAL A 1 78 ? 3.766 5.208 0.547 1.00 72.69 78 VAL A CA 1
ATOM 596 C C . VAL A 1 78 ? 4.735 4.072 0.205 1.00 72.69 78 VAL A C 1
ATOM 598 O O . VAL A 1 78 ? 4.421 2.897 0.381 1.00 72.69 78 VAL A O 1
ATOM 601 N N . GLY A 1 79 ? 5.911 4.389 -0.331 1.00 60.78 79 GLY A N 1
ATOM 602 C CA . GLY A 1 79 ? 6.991 3.415 -0.479 1.00 60.78 79 GLY A CA 1
ATOM 603 C C . GLY A 1 79 ? 7.746 3.464 -1.809 1.00 60.78 79 GLY A C 1
ATOM 604 O O . GLY A 1 79 ? 7.394 4.201 -2.733 1.00 60.78 79 GLY A O 1
ATOM 605 N N . PRO A 1 80 ? 8.830 2.682 -1.909 1.00 61.50 80 PRO A N 1
ATOM 606 C CA . PRO A 1 80 ? 9.590 2.517 -3.134 1.00 61.50 80 PRO A CA 1
ATOM 607 C C . PRO A 1 80 ? 8.856 1.535 -4.052 1.00 61.50 80 PRO A C 1
ATOM 609 O O . PRO A 1 80 ? 9.056 0.322 -4.006 1.00 61.50 80 PRO A O 1
ATOM 612 N N . TYR A 1 81 ? 7.969 2.073 -4.882 1.00 59.91 81 TYR A N 1
ATOM 613 C CA . TYR A 1 81 ? 7.249 1.311 -5.908 1.00 59.91 81 TYR A CA 1
ATOM 614 C C . TYR A 1 81 ? 7.438 1.864 -7.326 1.00 59.91 81 TYR A C 1
ATOM 616 O O . TYR A 1 81 ? 6.865 1.347 -8.280 1.00 59.91 81 TYR A O 1
ATOM 624 N N . PHE A 1 82 ? 8.249 2.911 -7.484 1.00 58.00 82 PHE A N 1
ATOM 625 C CA . PHE A 1 82 ? 8.663 3.462 -8.782 1.00 58.00 82 PHE A CA 1
ATOM 626 C C . PHE A 1 82 ? 9.841 2.690 -9.409 1.00 58.00 82 PHE A C 1
ATOM 628 O O . PHE A 1 82 ? 10.092 2.804 -10.606 1.00 58.00 82 PHE A O 1
ATOM 635 N N . ALA A 1 83 ? 10.531 1.868 -8.619 1.00 52.66 83 ALA A N 1
ATOM 636 C CA . ALA A 1 83 ? 11.542 0.902 -9.038 1.00 52.66 83 ALA A CA 1
ATOM 637 C C . ALA A 1 83 ? 11.582 -0.233 -8.005 1.00 52.66 83 ALA A C 1
ATOM 639 O O . ALA A 1 83 ? 11.235 -0.002 -6.844 1.00 52.66 83 ALA A O 1
ATOM 640 N N . ALA A 1 84 ? 11.977 -1.444 -8.414 1.00 53.81 84 ALA A N 1
ATOM 641 C CA . ALA A 1 84 ? 12.139 -2.544 -7.466 1.00 53.81 84 ALA A CA 1
ATOM 642 C C . ALA A 1 84 ? 13.128 -2.175 -6.355 1.00 53.81 84 ALA A C 1
ATOM 644 O O . ALA A 1 84 ? 14.222 -1.672 -6.623 1.00 53.81 84 ALA A O 1
ATOM 645 N N . TYR A 1 85 ? 12.728 -2.433 -5.111 1.00 48.16 85 TYR A N 1
ATOM 646 C CA . TYR A 1 85 ? 13.618 -2.305 -3.966 1.00 48.16 85 TYR A CA 1
ATOM 647 C C . TYR A 1 85 ? 14.694 -3.392 -4.088 1.00 48.16 85 TYR A C 1
ATOM 649 O O . TYR A 1 85 ? 14.365 -4.542 -4.370 1.00 48.16 85 TYR A O 1
ATOM 657 N N . ASP A 1 86 ? 15.962 -3.017 -3.912 1.00 38.06 86 ASP A N 1
ATOM 658 C CA . ASP A 1 86 ? 17.137 -3.907 -3.978 1.00 38.06 86 ASP A CA 1
ATOM 659 C C . ASP A 1 86 ? 17.619 -4.347 -5.383 1.00 38.06 86 ASP A C 1
ATOM 661 O O . ASP A 1 86 ? 18.440 -5.252 -5.514 1.00 38.06 86 ASP A O 1
ATOM 665 N N . VAL A 1 87 ? 17.185 -3.680 -6.464 1.00 44.06 87 VAL A N 1
ATOM 666 C CA . VAL A 1 87 ? 17.744 -3.904 -7.816 1.00 44.06 87 VAL A CA 1
ATOM 667 C C . VAL A 1 87 ? 18.560 -2.695 -8.268 1.00 44.06 87 VAL A C 1
ATOM 669 O O . VAL A 1 87 ? 18.065 -1.807 -8.962 1.00 44.06 87 VAL A O 1
ATOM 672 N N . PHE A 1 88 ? 19.843 -2.675 -7.909 1.00 47.81 88 PHE A N 1
ATOM 673 C CA . PHE A 1 88 ? 20.824 -1.787 -8.532 1.00 47.81 88 PHE A CA 1
ATOM 674 C C . PHE A 1 88 ? 21.463 -2.522 -9.715 1.00 47.81 88 PHE A C 1
ATOM 676 O O . PHE A 1 88 ? 22.161 -3.513 -9.529 1.00 47.81 88 PHE A O 1
ATOM 683 N N . SER A 1 89 ? 21.268 -2.036 -10.944 1.00 49.16 89 SER A N 1
ATOM 684 C CA . SER A 1 89 ? 21.858 -2.630 -12.160 1.00 49.16 89 SER A CA 1
ATOM 685 C C . SER A 1 89 ? 23.398 -2.550 -12.214 1.00 49.16 89 SER A C 1
ATOM 687 O O . SER A 1 89 ? 24.008 -3.018 -13.175 1.00 49.16 89 SER A O 1
ATOM 689 N N . GLY A 1 90 ? 24.038 -1.916 -11.220 1.00 49.69 90 GLY A N 1
ATOM 690 C CA . GLY A 1 90 ? 25.478 -1.637 -11.184 1.00 49.69 90 GLY A CA 1
ATOM 691 C C . GLY A 1 90 ? 25.934 -0.573 -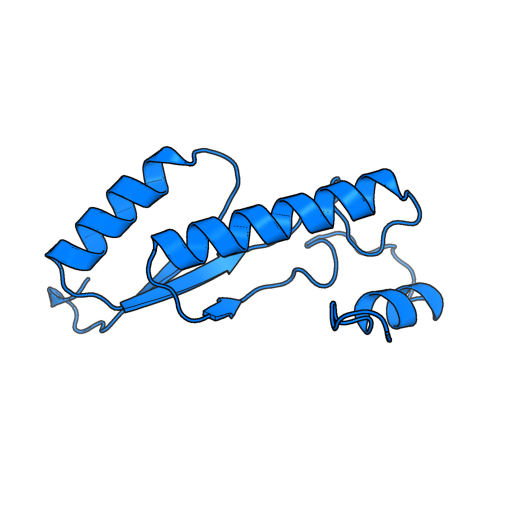12.192 1.00 49.69 90 GLY A C 1
ATOM 692 O O . GLY A 1 90 ? 27.121 -0.263 -12.263 1.00 49.69 90 GLY A O 1
ATOM 693 N N . LYS A 1 91 ? 25.007 0.004 -12.964 1.00 50.47 91 LYS A N 1
ATOM 694 C CA . LYS A 1 91 ? 25.218 1.129 -13.880 1.00 50.47 91 LYS A CA 1
ATOM 695 C C . LYS A 1 91 ? 24.290 2.272 -13.470 1.00 50.47 91 LYS A C 1
ATOM 697 O O . LYS A 1 91 ? 23.217 2.031 -12.923 1.00 50.47 91 LYS A O 1
ATOM 702 N N . GLY A 1 92 ? 24.712 3.517 -13.702 1.00 49.09 92 GLY A N 1
ATOM 703 C CA . GLY A 1 92 ? 23.849 4.680 -13.475 1.00 49.09 92 GLY A CA 1
ATOM 704 C C . GLY A 1 92 ? 22.523 4.549 -14.244 1.00 49.09 92 GLY A C 1
ATOM 705 O O . GLY A 1 92 ? 22.499 3.867 -15.272 1.00 49.09 92 GLY A O 1
ATOM 706 N N . PRO A 1 93 ? 21.433 5.172 -13.759 1.00 55.56 93 PRO A N 1
ATOM 707 C CA . PRO A 1 93 ? 20.120 5.061 -14.383 1.00 55.56 93 PRO A CA 1
ATOM 708 C C . PRO A 1 93 ? 20.186 5.504 -15.850 1.00 55.56 93 PRO A C 1
ATOM 710 O O . PRO A 1 93 ? 20.629 6.608 -16.164 1.00 55.56 93 PRO A O 1
ATOM 713 N N . THR A 1 94 ? 19.764 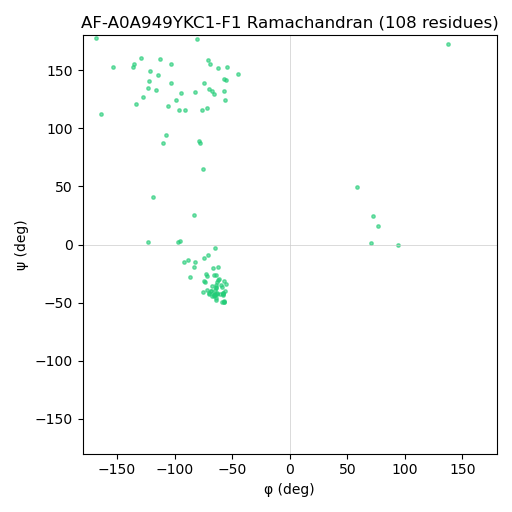4.624 -16.752 1.00 65.06 94 THR A N 1
ATOM 714 C CA . THR A 1 94 ? 19.655 4.904 -18.187 1.00 65.06 94 THR A CA 1
ATOM 715 C C . THR A 1 94 ? 18.517 5.893 -18.455 1.00 65.06 94 THR A C 1
ATOM 717 O O . THR A 1 94 ? 17.549 5.974 -17.693 1.00 65.06 94 THR A O 1
ATOM 720 N N . GLU A 1 95 ? 18.583 6.632 -19.568 1.00 63.62 95 GLU A N 1
ATOM 721 C CA . GLU A 1 95 ? 17.506 7.562 -19.950 1.00 63.62 95 GLU A CA 1
ATOM 722 C C . GLU A 1 95 ? 16.138 6.872 -20.045 1.00 63.62 95 GLU A C 1
ATOM 724 O O . GLU A 1 95 ? 15.111 7.460 -19.699 1.00 63.62 95 GLU A O 1
ATOM 729 N N . ASP A 1 96 ? 16.112 5.609 -20.470 1.00 63.59 96 ASP A N 1
ATOM 730 C CA . ASP A 1 96 ? 14.872 4.850 -20.575 1.00 63.59 96 ASP A CA 1
ATOM 731 C C . ASP A 1 96 ? 14.331 4.411 -19.210 1.00 63.59 96 ASP A C 1
ATOM 733 O O . ASP A 1 96 ? 13.114 4.298 -19.054 1.00 63.59 96 ASP A O 1
ATOM 737 N N . GLU A 1 97 ? 15.190 4.156 -18.218 1.00 54.62 97 GLU A N 1
ATOM 738 C CA . GLU A 1 97 ? 14.769 3.889 -16.833 1.00 54.62 97 GLU A CA 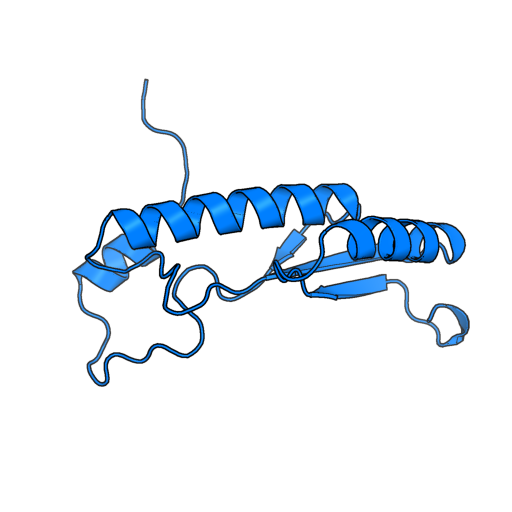1
ATOM 739 C C . GLU A 1 97 ? 14.177 5.151 -16.195 1.00 54.62 97 GLU A C 1
ATOM 741 O O . GLU A 1 97 ? 13.122 5.078 -15.562 1.00 54.62 97 GLU A O 1
ATOM 746 N N . LEU A 1 98 ? 14.774 6.322 -16.449 1.00 60.38 98 LEU A N 1
ATOM 747 C CA . LEU A 1 98 ? 14.242 7.614 -16.000 1.00 60.38 98 LEU A CA 1
ATOM 748 C C . LEU A 1 98 ? 12.886 7.928 -16.649 1.00 60.38 98 LEU A C 1
ATOM 750 O O . LEU A 1 98 ? 11.925 8.244 -15.947 1.00 60.38 98 LEU A O 1
ATOM 754 N N . LYS A 1 99 ? 12.761 7.761 -17.974 1.00 65.94 99 LYS A N 1
ATOM 755 C CA . LYS A 1 99 ? 11.484 7.956 -18.690 1.00 65.94 99 LYS A CA 1
ATOM 756 C C . LYS A 1 99 ? 10.379 7.033 -18.174 1.00 65.94 99 LYS A C 1
ATOM 758 O O . LYS A 1 99 ? 9.220 7.444 -18.117 1.00 65.94 99 LYS A O 1
ATOM 763 N N . ARG A 1 100 ? 10.718 5.796 -17.796 1.00 64.06 100 ARG A N 1
ATOM 764 C CA . ARG A 1 100 ? 9.761 4.818 -17.256 1.00 64.06 100 ARG A CA 1
ATOM 765 C C . ARG A 1 100 ? 9.368 5.122 -15.810 1.00 64.06 100 ARG A C 1
ATOM 767 O O . ARG A 1 100 ? 8.182 5.053 -15.506 1.00 64.06 100 ARG A O 1
ATOM 774 N N . SER A 1 101 ? 10.317 5.526 -14.965 1.00 56.75 101 SER A N 1
ATOM 775 C CA . SER A 1 101 ? 10.072 5.915 -13.566 1.00 56.75 101 SER A CA 1
ATOM 776 C C . SER A 1 101 ? 9.192 7.170 -13.449 1.00 56.75 101 SER A C 1
ATOM 778 O O . SER A 1 101 ? 8.272 7.224 -12.635 1.00 56.75 101 SER A O 1
ATOM 780 N N . CYS A 1 102 ? 9.392 8.160 -14.327 1.00 57.94 102 CYS A N 1
ATOM 781 C CA . CYS A 1 102 ? 8.602 9.395 -14.334 1.00 57.94 102 CYS A CA 1
ATOM 782 C C . CYS A 1 102 ? 7.178 9.237 -14.900 1.00 57.94 102 CYS A C 1
ATOM 784 O O . CYS A 1 102 ? 6.363 10.158 -14.769 1.00 57.94 102 CYS A O 1
ATOM 786 N N . ARG A 1 103 ? 6.838 8.105 -15.536 1.00 44.88 103 ARG A N 1
ATOM 787 C CA . ARG A 1 103 ? 5.502 7.897 -16.112 1.00 44.88 103 ARG A CA 1
ATOM 788 C C . ARG A 1 103 ? 4.493 7.541 -15.017 1.00 44.88 103 ARG A C 1
ATOM 790 O O . ARG A 1 103 ? 4.216 6.379 -14.748 1.00 44.88 103 ARG A O 1
ATOM 797 N N . SER A 1 104 ? 3.905 8.573 -14.418 1.00 39.50 104 SER A N 1
ATOM 798 C CA . SER A 1 104 ? 2.714 8.470 -13.564 1.00 39.50 104 SER A CA 1
ATOM 799 C C . SER A 1 104 ? 1.559 7.775 -14.314 1.00 39.50 104 SER A C 1
ATOM 801 O O . SER A 1 104 ? 1.361 8.064 -15.499 1.00 39.50 104 SER A O 1
ATOM 803 N N . PRO A 1 105 ? 0.752 6.908 -13.668 1.00 40.03 105 PRO A N 1
ATOM 804 C CA . PRO A 1 105 ? -0.465 6.357 -14.256 1.00 40.03 105 PRO A CA 1
ATOM 805 C C . PRO A 1 105 ? -1.570 7.426 -14.239 1.00 40.03 105 PRO A C 1
ATOM 807 O O . PRO A 1 105 ? -2.574 7.297 -13.547 1.00 40.03 105 PRO A O 1
ATOM 810 N N . ARG A 1 106 ? -1.385 8.521 -14.981 1.00 35.34 106 ARG A N 1
ATOM 811 C CA . ARG A 1 106 ? -2.483 9.423 -15.338 1.00 35.34 106 ARG A CA 1
ATOM 812 C C . ARG A 1 106 ? -3.016 9.006 -16.704 1.00 35.34 106 ARG A C 1
ATOM 814 O O . ARG A 1 106 ? -2.238 8.731 -17.614 1.00 35.34 106 ARG A O 1
ATOM 821 N N . GLY A 1 107 ? -4.340 8.865 -16.765 1.00 37.09 107 GLY A N 1
ATOM 822 C CA . GLY A 1 107 ? -5.110 8.309 -17.873 1.00 37.09 107 GLY A CA 1
ATOM 823 C C . GLY A 1 107 ? -4.697 8.816 -19.252 1.00 37.09 107 GLY A C 1
ATOM 824 O O . GLY A 1 107 ? -4.262 9.954 -19.418 1.00 37.09 107 GLY A O 1
ATOM 825 N N . GLY A 1 108 ? -4.826 7.924 -20.235 1.00 29.19 108 GLY A N 1
ATOM 826 C CA . GLY A 1 108 ? -4.620 8.248 -21.643 1.00 29.19 108 GLY A CA 1
ATOM 827 C C . GLY A 1 108 ? -5.630 9.293 -22.135 1.00 29.19 108 GLY A C 1
ATOM 828 O O . GLY A 1 108 ? -6.731 9.369 -21.584 1.00 29.19 108 GLY A O 1
ATOM 829 N N . PRO A 1 109 ? -5.264 10.101 -23.143 1.00 43.38 109 PRO A N 1
ATOM 830 C CA . PRO A 1 109 ? -6.171 11.082 -23.713 1.00 43.38 109 PRO A CA 1
ATOM 831 C C . PRO A 1 109 ? -7.278 10.376 -24.507 1.00 43.38 109 PRO A C 1
ATOM 833 O O . PRO A 1 109 ? -7.012 9.444 -25.267 1.00 43.38 109 PRO A O 1
ATOM 836 N N . SER A 1 110 ? -8.503 10.837 -24.265 1.00 41.75 110 SER A N 1
ATOM 837 C CA . SER A 1 110 ? -9.695 10.704 -25.109 1.00 41.75 110 SER A CA 1
ATOM 838 C C . SER A 1 110 ? -9.480 11.263 -26.508 1.00 41.75 110 SER A C 1
ATOM 840 O O . SER A 1 110 ? -8.829 12.333 -26.578 1.00 41.75 110 SER A O 1
#